Protein 8V4B (pdb70)

Structure (mmCIF, N/CA/C/O backbone):
data_8V4B
#
_entry.id   8V4B
#
loop_
_entity.id
_entity.type
_entity.pdbx_description
1 polymer 'Ramoplanin A2 synthetic analogue'
2 non-polymer 'HEXANOIC ACID'
#
loop_
_atom_site.group_PDB
_atom_site.id
_atom_site.type_symbol
_atom_site.label_atom_id
_atom_site.label_alt_id
_atom_site.label_comp_id
_atom_site.label_asym_id
_atom_site.label_entity_id
_atom_site.label_seq_id
_atom_site.pdbx_PDB_ins_code
_atom_site.Cartn_x
_atom_site.Cartn_y
_atom_site.Cartn_z
_atom_site.occupancy
_atom_site.B_iso_or_equiv
_atom_site.auth_seq_id
_atom_site.auth_comp_id
_atom_site.auth_asym_id
_atom_site.auth_atom_id
_atom_site.pdbx_PDB_model_num
ATOM 1 N N . ASN A 1 1 ? 0.351 -1.420 -2.155 1.00 74.41 2 ASN A N 1
ATOM 2 C CA . ASN A 1 1 ? -0.537 -1.943 -3.188 1.00 3.03 2 ASN A CA 1
ATOM 3 C C . ASN A 1 1 ? -1.940 -1.362 -3.044 1.00 32.42 2 ASN A C 1
ATOM 4 O O . ASN A 1 1 ? -2.804 -1.951 -2.394 1.00 13.12 2 ASN A O 1
ATOM 112 N N . THR A 1 8 ? -10.742 7.864 -8.341 1.00 31.00 9 THR A N 1
ATOM 113 C CA . THR A 1 8 ? -10.134 8.870 -9.203 1.00 34.12 9 THR A CA 1
ATOM 114 C C . THR A 1 8 ? -8.850 8.348 -9.836 1.00 5.03 9 THR A C 1
ATOM 115 O O . THR A 1 8 ? -8.519 8.695 -10.970 1.00 4.35 9 THR A O 1
ATOM 126 N N . PHE A 1 9 ? -8.129 7.511 -9.096 1.00 43.54 10 PHE A N 1
ATOM 127 C CA . PHE A 1 9 ? -6.879 6.941 -9.586 1.00 1.53 10 PHE A CA 1
ATOM 128 C C . PHE A 1 9 ? -7.131 6.017 -10.774 1.00 2.54 10 PHE A C 1
ATOM 129 O O . PHE A 1 9 ? -6.331 5.955 -11.708 1.00 62.14 10 PHE A O 1
ATOM 213 N N . GLY A 1 14 ? -3.248 -2.175 -8.079 1.00 1.53 15 GLY A N 1
ATOM 214 C CA . GLY A 1 14 ? -1.879 -1.923 -8.490 1.00 72.23 15 GLY A CA 1
ATOM 215 C C . GLY A 1 14 ? -1.096 -1.142 -7.454 1.00 30.54 15 GLY A C 1
ATOM 216 O O . GLY A 1 14 ? -1.678 -0.489 -6.587 1.00 14.10 15 GLY A O 1
ATOM 220 N N . LEU A 1 15 ? 0.228 -1.211 -7.540 1.00 12.42 16 LEU A N 1
ATOM 221 C CA . LEU A 1 15 ? 1.093 -0.506 -6.600 1.00 41.44 16 LEU A CA 1
ATOM 222 C C . LEU A 1 15 ? 1.188 0.975 -6.954 1.00 1.24 16 LEU A C 1
ATOM 223 O O . LEU A 1 15 ? 0.846 1.382 -8.064 1.00 24.23 16 LEU A O 1
ATOM 284 N N . ASN A 1 1 ? 0.425 -1.854 -2.425 1.00 71.04 2 ASN A N 2
ATOM 285 C CA . ASN A 1 1 ? -0.486 -2.336 -3.458 1.00 23.15 2 ASN A CA 2
ATOM 286 C C . ASN A 1 1 ? -1.872 -1.722 -3.290 1.00 12.22 2 ASN A C 2
ATOM 287 O O . ASN A 1 1 ? -2.785 -2.356 -2.760 1.00 62.03 2 ASN A O 2
ATOM 395 N N . THR A 1 8 ? -10.410 7.959 -8.046 1.00 62.10 9 THR A N 2
ATOM 396 C CA . THR A 1 8 ? -9.786 8.967 -8.894 1.00 74.33 9 THR A CA 2
ATOM 397 C C . THR A 1 8 ? -8.532 8.420 -9.566 1.00 3.41 9 THR A C 2
ATOM 398 O O . THR A 1 8 ? -8.195 8.809 -10.684 1.00 44.34 9 THR A O 2
ATOM 409 N N . PHE A 1 9 ? -7.844 7.516 -8.877 1.00 65.01 10 PHE A N 2
ATOM 410 C CA . PHE A 1 9 ? -6.625 6.916 -9.407 1.00 61.15 10 PHE A CA 2
ATOM 411 C C . PHE A 1 9 ? -6.934 6.031 -10.612 1.00 1.14 10 PHE A C 2
ATOM 412 O O . PHE A 1 9 ? -6.157 5.966 -11.566 1.00 15.11 10 PHE A O 2
ATOM 496 N N . GLY A 1 14 ? -3.288 -2.295 -8.210 1.00 74.25 15 GLY A N 2
ATOM 497 C CA . GLY A 1 14 ? -1.922 -2.070 -8.644 1.00 22.42 15 GLY A CA 2
ATOM 498 C C . GLY A 1 14 ? -1.101 -1.324 -7.611 1.00 13.03 15 GLY A C 2
ATOM 499 O O . GLY A 1 14 ? -1.652 -0.656 -6.734 1.00 23.41 15 GLY A O 2
ATOM 503 N N . LEU A 1 15 ? 0.218 -1.437 -7.711 1.00 64.24 16 LEU A N 2
ATOM 504 C CA . LEU A 1 15 ? 1.117 -0.769 -6.777 1.00 2.40 16 LEU A CA 2
ATOM 505 C C . LEU A 1 15 ? 1.232 0.718 -7.101 1.00 21.54 16 LEU A C 2
ATOM 506 O O . LEU A 1 15 ? 0.818 1.164 -8.170 1.00 70.31 16 LEU A O 2
ATOM 567 N N . ASN A 1 1 ? 0.616 -1.725 -2.515 1.00 34.41 2 ASN A N 3
ATOM 568 C CA . ASN A 1 1 ? -0.336 -2.214 -3.506 1.00 62.33 2 ASN A CA 3
ATOM 569 C C . ASN A 1 1 ? -1.716 -1.602 -3.284 1.00 65.23 2 ASN A C 3
ATOM 570 O O . ASN A 1 1 ? -2.540 -2.150 -2.552 1.00 42.21 2 ASN A O 3
ATOM 678 N N . THR A 1 8 ? -10.505 7.940 -8.031 1.00 34.42 9 THR A N 3
ATOM 679 C CA . THR A 1 8 ? -9.908 8.961 -8.882 1.00 21.31 9 THR A CA 3
ATOM 680 C C . THR A 1 8 ? -8.649 8.439 -9.565 1.00 41.41 9 THR A C 3
ATOM 681 O O . THR A 1 8 ? -8.340 8.821 -10.694 1.00 61.02 9 THR A O 3
ATOM 692 N N . PHE A 1 9 ? -7.925 7.565 -8.874 1.00 75.43 10 PHE A N 3
ATOM 693 C CA . PHE A 1 9 ? -6.699 6.991 -9.415 1.00 62.41 10 PHE A CA 3
ATOM 694 C C . PHE A 1 9 ? -6.998 6.105 -10.621 1.00 52.44 10 PHE A C 3
ATOM 695 O O . PHE A 1 9 ? -6.228 6.061 -11.581 1.00 44.14 10 PHE A O 3
ATOM 779 N N . GLY A 1 14 ? -3.261 -2.279 -8.349 1.00 40.31 15 GLY A N 3
ATOM 780 C CA . GLY A 1 14 ? -1.900 -2.043 -8.794 1.00 23.35 15 GLY A CA 3
ATOM 781 C C . GLY A 1 14 ? -1.078 -1.287 -7.769 1.00 22.14 15 GLY A C 3
ATOM 782 O O . GLY A 1 14 ? -1.627 -0.609 -6.899 1.00 41.34 15 GLY A O 3
ATOM 786 N N . LEU A 1 15 ? 0.242 -1.404 -7.868 1.00 33.10 16 LEU A N 3
ATOM 787 C CA . LEU A 1 15 ? 1.142 -0.727 -6.941 1.00 12.02 16 LEU A CA 3
ATOM 788 C C . LEU A 1 15 ? 1.238 0.761 -7.264 1.00 64.52 16 LEU A C 3
ATOM 789 O O . LEU A 1 15 ? 0.801 1.205 -8.325 1.00 71.11 16 LEU A O 3
ATOM 850 N N . ASN A 1 1 ? 0.585 -1.705 -2.246 1.00 33.50 2 ASN A N 4
ATOM 851 C CA . ASN A 1 1 ? -0.351 -2.224 -3.237 1.00 32.31 2 ASN A CA 4
ATOM 852 C C . ASN A 1 1 ? -1.733 -1.602 -3.059 1.00 3.05 2 ASN A C 4
ATOM 853 O O . ASN A 1 1 ? -2.575 -2.131 -2.334 1.00 14.25 2 ASN A O 4
ATOM 961 N N . THR A 1 8 ? -10.411 7.833 -8.198 1.00 22.12 9 THR A N 4
ATOM 962 C CA . THR A 1 8 ? -9.801 8.830 -9.068 1.00 10.30 9 THR A CA 4
ATOM 963 C C . THR A 1 8 ? -8.545 8.283 -9.737 1.00 34.33 9 THR A C 4
ATOM 964 O O . THR A 1 8 ? -8.236 8.629 -10.877 1.00 71.51 9 THR A O 4
ATOM 975 N N . PHE A 1 9 ? -7.825 7.426 -9.021 1.00 31.24 10 PHE A N 4
ATOM 976 C CA . PHE A 1 9 ? -6.602 6.830 -9.545 1.00 62.03 10 PHE A CA 4
ATOM 977 C C . PHE A 1 9 ? -6.905 5.924 -10.735 1.00 51.01 10 PHE A C 4
ATOM 978 O O . PHE A 1 9 ? -6.127 5.846 -11.687 1.00 4.33 10 PHE A O 4
ATOM 1062 N N . GLY A 1 14 ? -3.197 -2.399 -8.138 1.00 21.35 15 GLY A N 4
ATOM 1063 C CA . GLY A 1 14 ? -1.831 -2.174 -8.573 1.00 52.53 15 GLY A CA 4
ATOM 1064 C C . GLY A 1 14 ? -1.021 -1.389 -7.560 1.00 74.01 15 GLY A C 4
ATOM 1065 O O . GLY A 1 14 ? -1.579 -0.655 -6.743 1.00 21.33 15 GLY A O 4
ATOM 1069 N N . LEU A 1 15 ? 0.297 -1.544 -7.611 1.00 51.12 16 LEU A N 4
ATOM 1070 C CA . LEU A 1 15 ? 1.186 -0.845 -6.689 1.00 73.03 16 LEU A CA 4
ATOM 1071 C C . LEU A 1 15 ? 1.294 0.632 -7.052 1.00 43.53 16 LEU A C 4
ATOM 1072 O O . LEU A 1 15 ? 0.879 1.048 -8.134 1.00 3.23 16 LEU A O 4
ATOM 1133 N N . ASN A 1 1 ? 0.667 -1.676 -2.371 1.00 22.12 2 ASN A N 5
ATOM 1134 C CA . ASN A 1 1 ? -0.304 -2.166 -3.342 1.00 64.44 2 ASN A CA 5
ATOM 1135 C C . ASN A 1 1 ? -1.673 -1.537 -3.108 1.00 53.43 2 ASN A C 5
ATOM 1136 O O . ASN A 1 1 ? -2.436 -1.983 -2.251 1.00 51.42 2 ASN A O 5
ATOM 1244 N N . THR A 1 8 ? -10.493 7.873 -8.126 1.00 14.01 9 THR A N 5
ATOM 1245 C CA . THR A 1 8 ? -9.891 8.882 -8.988 1.00 14.54 9 THR A CA 5
ATOM 1246 C C . THR A 1 8 ? -8.625 8.354 -9.652 1.00 32.00 9 THR A C 5
ATOM 1247 O O . THR A 1 8 ? -8.310 8.715 -10.786 1.00 73.22 9 THR A O 5
ATOM 1258 N N . PHE A 1 9 ? -7.902 7.496 -8.939 1.00 54.42 10 PHE A N 5
ATOM 1259 C CA . PHE A 1 9 ? -6.669 6.918 -9.460 1.00 73.03 10 PHE A CA 5
ATOM 1260 C C . PHE A 1 9 ? -6.955 6.019 -10.660 1.00 3.21 10 PHE A C 5
ATOM 1261 O O . PHE A 1 9 ? -6.173 5.965 -11.611 1.00 35.21 10 PHE A O 5
ATOM 1345 N N . GLY A 1 14 ? -3.246 -2.383 -8.246 1.00 71.43 15 GLY A N 5
ATOM 1346 C CA . GLY A 1 14 ? -1.881 -2.164 -8.687 1.00 70.53 15 GLY A CA 5
ATOM 1347 C C . GLY A 1 14 ? -1.062 -1.388 -7.675 1.00 31.40 15 GLY A C 5
ATOM 1348 O O . GLY A 1 14 ? -1.614 -0.715 -6.804 1.00 11.21 15 GLY A O 5
ATOM 1352 N N . LEU A 1 15 ? 0.258 -1.483 -7.787 1.00 62.12 16 LEU A N 5
ATOM 1353 C CA . LEU A 1 15 ? 1.156 -0.785 -6.873 1.00 33.30 16 LEU A CA 5
ATOM 1354 C C . LEU A 1 15 ? 1.246 0.696 -7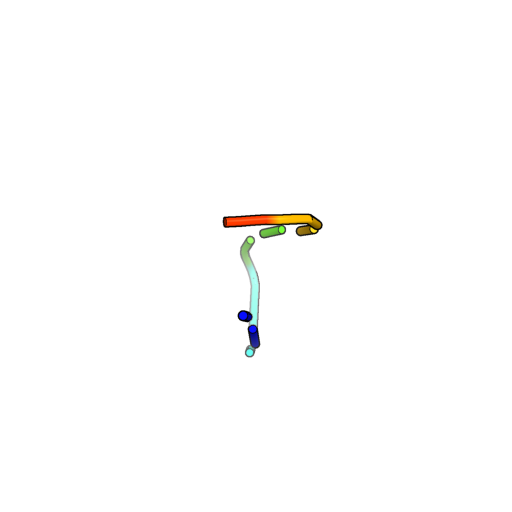.224 1.00 1.43 16 LEU A C 5
ATOM 1355 O O . LEU A 1 15 ? 0.818 1.117 -8.298 1.00 14.43 16 LEU A O 5
ATOM 1416 N N . ASN A 1 1 ? 0.671 -1.652 -2.470 1.00 50.04 2 ASN A N 6
ATOM 1417 C CA . ASN A 1 1 ? -0.296 -2.156 -3.439 1.00 21.21 2 ASN A CA 6
ATOM 1418 C C . ASN A 1 1 ? -1.671 -1.536 -3.209 1.00 4.34 2 ASN A C 6
ATOM 1419 O O . ASN A 1 1 ? -2.475 -2.051 -2.432 1.00 60.34 2 ASN A O 6
ATOM 1527 N N . THR A 1 8 ? -10.535 7.902 -8.034 1.00 21.00 9 THR A N 6
ATOM 1528 C CA . THR A 1 8 ? -9.952 8.917 -8.902 1.00 1.21 9 THR A CA 6
ATOM 1529 C C . THR A 1 8 ? -8.699 8.394 -9.595 1.00 2.41 9 THR A C 6
ATOM 1530 O O . THR A 1 8 ? -8.407 8.763 -10.733 1.00 4.44 9 THR A O 6
ATOM 1541 N N . PHE A 1 9 ? -7.961 7.533 -8.902 1.00 73.35 10 PHE A N 6
ATOM 1542 C CA . PHE A 1 9 ? -6.738 6.959 -9.452 1.00 34.11 10 PHE A CA 6
ATOM 1543 C C . PHE A 1 9 ? -7.047 6.064 -10.649 1.00 13.14 10 PHE A C 6
ATOM 1544 O O . PHE A 1 9 ? -6.295 6.027 -11.623 1.00 45.31 10 PHE A O 6
ATOM 1628 N N . GLY A 1 14 ? -3.279 -2.367 -8.234 1.00 63.15 15 GLY A N 6
ATOM 1629 C CA . GLY A 1 14 ? -1.915 -2.161 -8.687 1.00 75.44 15 GLY A CA 6
ATOM 1630 C C . GLY A 1 14 ? -1.089 -1.366 -7.696 1.00 61.33 15 GLY A C 6
ATOM 1631 O O . GLY A 1 14 ? -1.634 -0.679 -6.832 1.00 34.13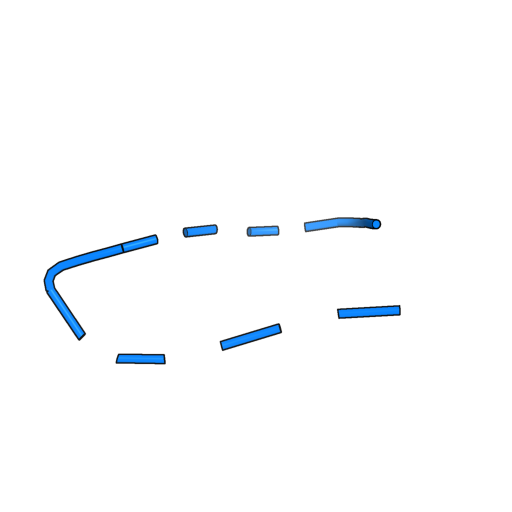 15 GLY A O 6
ATOM 1635 N N . LEU A 1 15 ? 0.230 -1.460 -7.819 1.00 44.24 16 LEU A N 6
ATOM 1636 C CA . LEU A 1 15 ? 1.135 -0.744 -6.926 1.00 32.42 16 LEU A CA 6
ATOM 1637 C C . LEU A 1 15 ? 1.213 0.733 -7.299 1.00 25.52 16 LEU A C 6
ATOM 1638 O O . LEU A 1 15 ? 0.741 1.141 -8.359 1.00 51.10 16 LEU A O 6
ATOM 1699 N N . ASN A 1 1 ? 0.397 -1.940 -2.350 1.00 0.14 2 ASN A N 7
ATOM 1700 C CA . ASN A 1 1 ? -0.470 -2.395 -3.431 1.00 24.24 2 ASN A CA 7
ATOM 1701 C C . ASN A 1 1 ? -1.863 -1.787 -3.304 1.00 0.12 2 ASN A C 7
ATOM 1702 O O . ASN A 1 1 ? -2.800 -2.442 -2.848 1.00 21.43 2 ASN A O 7
ATOM 1810 N N . THR A 1 8 ? -10.453 7.871 -8.007 1.00 72.33 9 THR A N 7
ATOM 1811 C CA . THR A 1 8 ? -9.832 8.894 -8.839 1.00 74.55 9 THR A CA 7
ATOM 1812 C C . THR A 1 8 ? -8.582 8.358 -9.528 1.00 1.24 9 THR A C 7
ATOM 1813 O O . THR A 1 8 ? -8.268 8.743 -10.654 1.00 52.12 9 THR A O 7
ATOM 1824 N N . PHE A 1 9 ? -7.871 7.468 -8.844 1.00 30.14 10 PHE A N 7
ATOM 1825 C CA . PHE A 1 9 ? -6.654 6.879 -9.390 1.00 4.55 10 PHE A CA 7
ATOM 1826 C C . PHE A 1 9 ? -6.967 6.007 -10.601 1.00 73.41 10 PHE A C 7
ATOM 1827 O O . PHE A 1 9 ? -6.194 5.950 -11.558 1.00 62.42 10 PHE A O 7
ATOM 1911 N N . GLY A 1 14 ? -3.165 -2.287 -8.269 1.00 71.01 15 GLY A N 7
ATOM 1912 C CA . GLY A 1 14 ? -1.799 -2.051 -8.700 1.00 34.13 15 GLY A CA 7
ATOM 1913 C C . GLY A 1 14 ? -0.975 -1.337 -7.647 1.00 23.51 15 GLY A C 7
ATOM 1914 O O . GLY A 1 14 ? -1.518 -0.636 -6.792 1.00 63.40 15 GLY A O 7
ATOM 1918 N N . LEU A 1 15 ? 0.340 -1.516 -7.706 1.00 62.44 16 LEU A N 7
ATOM 1919 C CA . LEU A 1 15 ? 1.242 -0.885 -6.749 1.00 63.23 16 LEU A CA 7
ATOM 1920 C C . LEU A 1 15 ? 1.434 0.593 -7.074 1.00 73.34 16 LEU A C 7
ATOM 1921 O O . LEU A 1 15 ? 1.173 1.031 -8.195 1.00 24.25 16 LEU A O 7
ATOM 1982 N N . ASN A 1 1 ? 0.600 -1.798 -2.420 1.00 34.11 2 ASN A N 8
ATOM 1983 C CA . ASN A 1 1 ? -0.325 -2.306 -3.428 1.00 3.45 2 ASN A CA 8
ATOM 1984 C C . ASN A 1 1 ? -1.712 -1.697 -3.249 1.00 12.13 2 ASN A C 8
ATOM 1985 O O . ASN A 1 1 ? -2.581 -2.283 -2.603 1.00 11.22 2 ASN A O 8
ATOM 2093 N N . THR A 1 8 ? -10.465 7.832 -8.051 1.00 74.52 9 THR A N 8
ATOM 2094 C CA . THR A 1 8 ? -9.856 8.847 -8.901 1.00 22.51 9 THR A CA 8
ATOM 2095 C C . THR A 1 8 ? -8.614 8.305 -9.600 1.00 72.01 9 THR A C 8
ATOM 2096 O O . THR A 1 8 ? -8.315 8.679 -10.734 1.00 51.32 9 THR A O 8
ATOM 2107 N N . PHE A 1 9 ? -7.894 7.421 -8.917 1.00 13.20 10 PHE A N 8
ATOM 2108 C C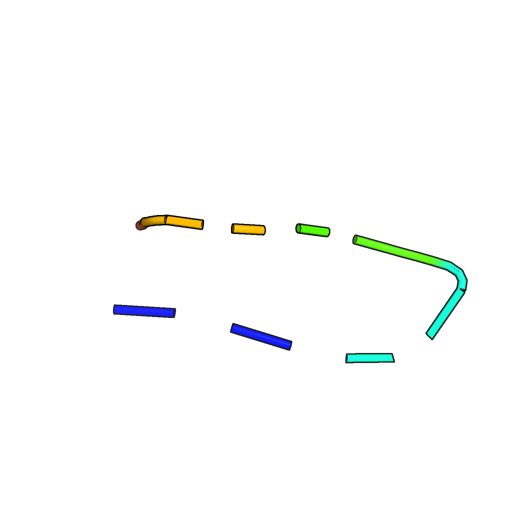A . PHE A 1 9 ? -6.684 6.828 -9.473 1.00 62.20 10 PHE A CA 8
ATOM 2109 C C . PHE A 1 9 ? -7.014 5.937 -10.667 1.00 42.34 10 PHE A C 8
ATOM 2110 O O . PHE A 1 9 ? -6.254 5.868 -11.635 1.00 33.02 10 PHE A O 8
ATOM 2194 N N . GLY A 1 14 ? -3.177 -2.350 -8.306 1.00 1.25 15 GLY A N 8
ATOM 2195 C CA . GLY A 1 14 ? -1.818 -2.115 -8.758 1.00 31.32 15 GLY A CA 8
ATOM 2196 C C . GLY A 1 14 ? -0.987 -1.367 -7.734 1.00 73.12 15 GLY A C 8
ATOM 2197 O O . GLY A 1 14 ? -1.526 -0.641 -6.897 1.00 63.41 15 GLY A O 8
ATOM 2201 N N . LEU A 1 15 ? 0.328 -1.544 -7.798 1.00 73.25 16 LEU A N 8
ATOM 2202 C CA . LEU A 1 15 ? 1.235 -0.881 -6.869 1.00 23.25 16 LEU A CA 8
ATOM 2203 C C . LEU A 1 15 ? 1.388 0.596 -7.216 1.00 51.15 16 LEU A C 8
ATOM 2204 O O . LEU A 1 15 ? 1.059 1.020 -8.324 1.00 14.43 16 LEU A O 8
ATOM 2265 N N . ASN A 1 1 ? 0.502 -1.894 -2.350 1.00 14.00 2 ASN A N 9
ATOM 2266 C CA . ASN A 1 1 ? -0.415 -2.326 -3.399 1.00 34.15 2 ASN A CA 9
ATOM 2267 C C . ASN A 1 1 ? -1.799 -1.715 -3.197 1.00 43.02 2 ASN A C 9
ATOM 2268 O O . ASN A 1 1 ? -2.636 -2.267 -2.483 1.00 41.00 2 ASN A O 9
ATOM 2376 N N . THR A 1 8 ? -10.517 7.935 -7.972 1.00 41.04 9 THR A N 9
ATOM 2377 C CA . THR A 1 8 ? -9.897 8.971 -8.789 1.00 24.22 9 THR A CA 9
ATOM 2378 C C . THR A 1 8 ? -8.636 8.452 -9.471 1.00 1.13 9 THR A C 9
ATOM 2379 O O . THR A 1 8 ? -8.310 8.857 -10.587 1.00 11.22 9 THR A O 9
ATOM 2390 N N . PHE A 1 9 ? -7.930 7.553 -8.793 1.00 64.13 10 PHE A N 9
ATOM 2391 C CA . PHE A 1 9 ? -6.703 6.979 -9.334 1.00 74.55 10 PHE A CA 9
ATOM 2392 C C . PHE A 1 9 ? -7.000 6.120 -10.560 1.00 62.15 10 PHE A C 9
ATOM 2393 O O . PHE A 1 9 ? -6.218 6.083 -11.512 1.00 32.20 10 PHE A O 9
ATOM 2477 N N . GLY A 1 14 ? -3.207 -2.294 -8.329 1.00 54.34 15 GLY A N 9
ATOM 2478 C CA . GLY A 1 14 ? -1.837 -2.065 -8.748 1.00 1.42 15 GLY A CA 9
ATOM 2479 C C . GLY A 1 14 ? -1.024 -1.334 -7.697 1.00 73.30 15 GLY A C 9
ATOM 2480 O O . GLY A 1 14 ? -1.580 -0.652 -6.835 1.00 41.22 15 GLY A O 9
ATOM 2484 N N . LEU A 1 15 ? 0.295 -1.478 -7.766 1.00 75.00 16 LEU A N 9
ATOM 2485 C CA . LEU A 1 15 ? 1.186 -0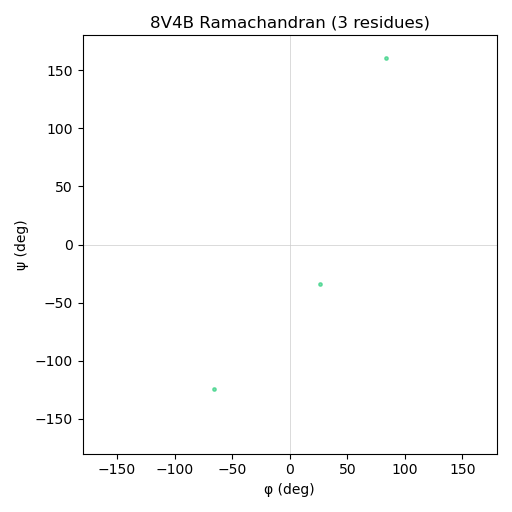.828 -6.812 1.00 10.42 16 LEU A CA 9
ATOM 2486 C C . LEU A 1 15 ? 1.342 0.655 -7.135 1.00 73.23 16 LEU A C 9
ATOM 2487 O O . LEU A 1 15 ? 1.039 1.093 -8.245 1.00 2.34 16 LEU A O 9
ATOM 2548 N N . ASN A 1 1 ? 0.672 -1.731 -2.318 1.00 33.14 2 ASN A N 10
ATOM 2549 C CA . ASN A 1 1 ? -0.250 -2.220 -3.337 1.00 11.34 2 ASN A CA 10
ATOM 2550 C C . ASN A 1 1 ? -1.639 -1.619 -3.147 1.00 14.35 2 ASN A C 10
ATOM 2551 O O . ASN A 1 1 ? -2.477 -2.175 -2.437 1.00 32.14 2 ASN A O 10
ATOM 2659 N N . THR A 1 8 ? -10.420 7.841 -8.079 1.00 40.12 9 THR A N 10
ATOM 2660 C CA . THR A 1 8 ? -9.804 8.856 -8.925 1.00 13.03 9 THR A CA 10
ATOM 2661 C C . THR A 1 8 ? -8.556 8.315 -9.612 1.00 43.42 9 THR A C 10
ATOM 2662 O O . THR A 1 8 ? -8.233 8.709 -10.733 1.00 63.43 9 THR A O 10
ATOM 2673 N N . PHE A 1 9 ? -7.857 7.411 -8.934 1.00 10.21 10 PHE A N 10
ATOM 2674 C CA . PHE A 1 9 ? -6.643 6.816 -9.480 1.00 3.41 10 PHE A CA 10
ATOM 2675 C C . PHE A 1 9 ? -6.962 5.936 -10.685 1.00 14.15 10 PHE A C 10
ATOM 2676 O O . PHE A 1 9 ? -6.201 5.885 -11.652 1.00 11.03 10 PHE A O 10
ATOM 2760 N N . GLY A 1 14 ? -3.105 -2.356 -8.234 1.00 1.23 15 GLY A N 10
AT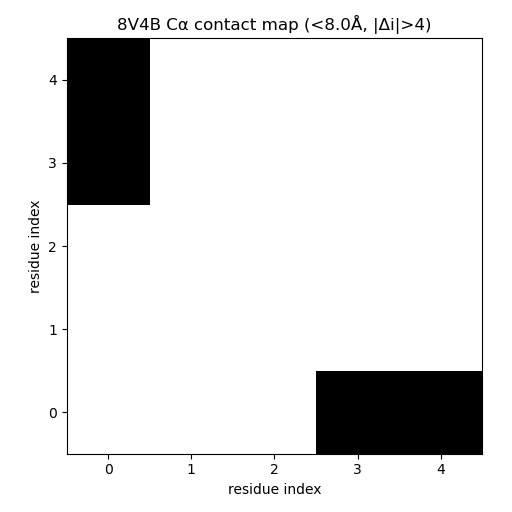OM 2761 C CA . GLY A 1 14 ? -1.740 -2.136 -8.674 1.00 3.41 15 GLY A CA 10
ATOM 2762 C C . GLY A 1 14 ? -0.917 -1.376 -7.653 1.00 3.42 15 GLY A C 10
ATOM 2763 O O . GLY A 1 14 ? -1.464 -0.681 -6.795 1.00 74.33 15 GLY A O 10
ATOM 2767 N N . LEU A 1 15 ? 0.402 -1.507 -7.742 1.00 61.21 16 LEU A N 10
ATOM 2768 C CA . LEU A 1 15 ? 1.303 -0.828 -6.817 1.00 62.23 16 LEU A CA 10
ATOM 2769 C C . LEU A 1 15 ? 1.475 0.638 -7.202 1.00 32.22 16 LEU A C 10
ATOM 2770 O O . LEU A 1 15 ? 1.204 1.028 -8.337 1.00 63.43 16 LEU A O 10
ATOM 2831 N N . ASN A 1 1 ? 0.661 -1.707 -2.499 1.00 34.33 2 ASN A N 11
ATOM 2832 C CA . ASN A 1 1 ? -0.270 -2.219 -3.499 1.00 25.13 2 ASN A CA 11
ATOM 2833 C C . ASN A 1 1 ? -1.657 -1.612 -3.312 1.00 61.33 2 ASN A C 11
ATOM 2834 O O . ASN A 1 1 ? -2.515 -2.190 -2.646 1.00 33.34 2 ASN A O 11
ATOM 2942 N N . THR A 1 8 ? -10.455 7.869 -8.090 1.00 22.22 9 THR A N 11
ATOM 2943 C CA . THR A 1 8 ? -9.851 8.883 -8.944 1.00 50.15 9 THR A CA 11
ATOM 2944 C C . THR A 1 8 ? -8.612 8.342 -9.649 1.00 74.03 9 THR A C 11
ATOM 2945 O O . THR A 1 8 ? -8.319 8.716 -10.785 1.00 3.22 9 THR A O 11
ATOM 2956 N N . PHE A 1 9 ? -7.889 7.459 -8.969 1.00 60.44 10 PHE A N 11
ATOM 2957 C CA . PHE A 1 9 ? -6.681 6.866 -9.531 1.00 22.41 10 PHE A CA 11
ATOM 2958 C C . PHE A 1 9 ? -7.016 5.973 -10.722 1.00 33.52 10 PHE A C 11
ATOM 2959 O O . PHE A 1 9 ? -6.261 5.900 -11.692 1.00 44.21 10 PHE A O 11
ATOM 3043 N N . GLY A 1 14 ? -3.156 -2.302 -8.373 1.00 3.45 15 GLY A N 11
ATOM 3044 C CA . GLY A 1 14 ? -1.800 -2.065 -8.835 1.00 34.44 15 GLY A CA 11
ATOM 3045 C C . GLY A 1 14 ? -0.966 -1.309 -7.820 1.00 43.24 15 GLY A C 11
ATOM 3046 O O . GLY A 1 14 ? -1.501 -0.575 -6.988 1.00 42.13 15 GLY A O 11
ATOM 3050 N N . LEU A 1 15 ? 0.349 -1.488 -7.887 1.00 51.32 16 LEU A N 11
ATOM 3051 C CA . LEU A 1 15 ? 1.260 -0.817 -6.966 1.00 61.12 16 LEU A CA 11
ATOM 3052 C C . LEU A 1 15 ? 1.407 0.659 -7.323 1.00 71.53 16 LEU A C 11
ATOM 3053 O O . LEU A 1 15 ? 1.071 1.076 -8.431 1.00 61.53 16 LEU A O 11
ATOM 3114 N N . ASN A 1 1 ? 0.607 -1.153 -2.498 1.00 10.33 2 ASN A N 12
ATOM 3115 C CA . ASN A 1 1 ? -0.304 -1.771 -3.454 1.00 52.31 2 ASN A CA 12
ATOM 3116 C C . ASN A 1 1 ? -1.718 -1.221 -3.292 1.00 11.11 2 ASN A C 12
ATOM 3117 O O . ASN A 1 1 ? -2.601 -1.894 -2.759 1.00 42.41 2 ASN A O 12
ATOM 3225 N N . THR A 1 8 ? -10.816 7.862 -8.340 1.00 34.23 9 THR A N 12
ATOM 3226 C CA . THR A 1 8 ? -10.267 8.867 -9.241 1.00 15.34 9 THR A CA 12
ATOM 3227 C C . THR A 1 8 ? -8.972 8.383 -9.881 1.00 60.14 9 THR A C 12
ATOM 3228 O O . THR A 1 8 ? -8.668 8.723 -11.025 1.00 73.11 9 THR A O 12
ATOM 3239 N N . PHE A 1 9 ? -8.211 7.586 -9.138 1.00 13.31 10 PHE A N 12
ATOM 3240 C CA . PHE A 1 9 ? -6.947 7.055 -9.634 1.00 72.11 10 PHE A CA 12
ATOM 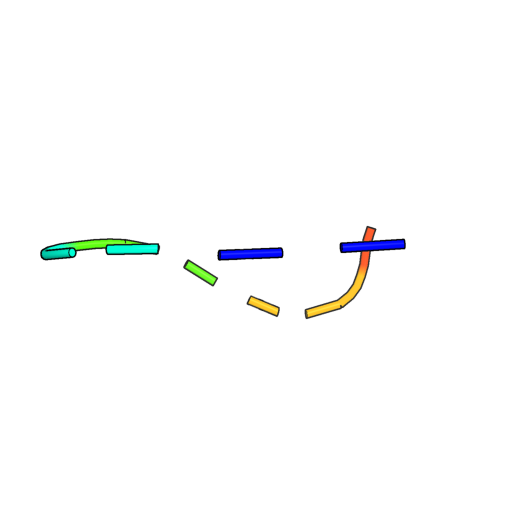3241 C C . PHE A 1 9 ? -7.180 6.098 -10.800 1.00 23.35 10 PHE A C 12
ATOM 3242 O O . PHE A 1 9 ? -6.399 6.057 -11.751 1.00 65.22 10 PHE A O 12
ATOM 3326 N N . GLY A 1 14 ? -3.103 -2.101 -8.059 1.00 22.41 15 GLY A N 12
ATOM 3327 C CA . GLY A 1 14 ? -1.746 -1.846 -8.505 1.00 3.42 15 GLY A CA 12
ATOM 3328 C C . GLY A 1 14 ? -0.962 -1.001 -7.520 1.00 44.34 15 GLY A C 12
ATOM 3329 O O . GLY A 1 14 ? -1.538 -0.377 -6.628 1.00 75.42 15 GLY A O 12
ATOM 3333 N N . LEU A 1 15 ? 0.357 -0.980 -7.680 1.00 50.02 16 LEU A N 12
ATOM 3334 C CA . LEU A 1 15 ? 1.223 -0.206 -6.797 1.00 34.21 16 LEU A CA 12
ATOM 3335 C C . LEU A 1 15 ? 1.259 1.260 -7.217 1.00 60.42 16 LEU A C 12
ATOM 3336 O O . LEU A 1 15 ? 0.886 1.603 -8.338 1.00 51.53 16 LEU A O 12
ATOM 3397 N N . ASN A 1 1 ? 0.544 -1.792 -2.300 1.00 0.55 2 ASN A N 13
ATOM 3398 C CA . ASN A 1 1 ? -0.355 -2.285 -3.337 1.00 2.42 2 ASN A CA 13
ATOM 3399 C C . ASN A 1 1 ? -1.750 -1.688 -3.177 1.00 3.43 2 ASN A C 13
ATOM 3400 O O . ASN A 1 1 ? -2.634 -2.298 -2.576 1.00 24.23 2 ASN A O 13
ATOM 3508 N N . THR A 1 8 ? -10.475 7.861 -8.016 1.00 31.21 9 THR A N 13
ATOM 3509 C CA . THR A 1 8 ? -9.869 8.891 -8.850 1.00 74.22 9 THR A CA 13
ATOM 3510 C C . THR A 1 8 ? -8.609 8.374 -9.534 1.00 20.40 9 THR A C 13
ATOM 3511 O O . THR A 1 8 ? -8.294 8.767 -10.658 1.00 33.35 9 THR A O 13
ATOM 3522 N N . PHE A 1 9 ? -7.891 7.489 -8.850 1.00 4.42 10 PHE A N 13
ATOM 3523 C CA . PHE A 1 9 ? -6.663 6.918 -9.392 1.00 13.12 10 PHE A CA 13
ATOM 3524 C C . PHE A 1 9 ? -6.961 6.039 -10.603 1.00 51.21 10 PHE A C 13
ATOM 3525 O O . PHE A 1 9 ? -6.186 5.995 -11.559 1.00 63.43 10 PHE A O 13
ATOM 3609 N N . GLY A 1 14 ? -3.116 -2.301 -8.220 1.00 73.32 15 GLY A N 13
ATOM 3610 C CA . GLY A 1 14 ? -1.749 -2.063 -8.643 1.00 63.35 15 GLY A CA 13
ATOM 3611 C C . GLY A 1 14 ? -0.943 -1.311 -7.604 1.00 4.54 15 GLY A C 13
ATOM 3612 O O . GLY A 1 14 ? -1.504 -0.610 -6.760 1.00 4.01 15 GLY A O 13
ATOM 3616 N N . LEU A 1 15 ? 0.377 -1.455 -7.661 1.00 74.44 16 LEU A N 13
ATOM 3617 C CA . LEU A 1 15 ? 1.262 -0.785 -6.716 1.00 1.41 16 LEU A CA 13
ATOM 3618 C C . LEU A 1 15 ? 1.408 0.694 -7.061 1.00 60.14 16 LEU A C 13
ATOM 3619 O O . LEU A 1 15 ? 1.104 1.114 -8.177 1.00 72.44 16 LEU A O 13
ATOM 3680 N N . ASN A 1 1 ? 0.304 -1.448 -2.238 1.00 3.41 2 ASN A N 14
ATOM 3681 C CA . ASN A 1 1 ? -0.544 -1.966 -3.305 1.00 65.22 2 ASN A CA 14
ATOM 3682 C C . ASN A 1 1 ? -1.955 -1.396 -3.205 1.00 1.54 2 ASN A C 14
ATOM 3683 O O . ASN A 1 1 ? -2.882 -2.075 -2.764 1.00 62.41 2 ASN A O 14
ATOM 3791 N N . THR A 1 8 ? -10.761 7.924 -8.345 1.00 63.44 9 THR A N 14
ATOM 3792 C CA . THR A 1 8 ? -10.174 8.928 -9.224 1.00 31.41 9 THR A CA 14
ATOM 3793 C C . THR A 1 8 ? -8.889 8.415 -9.864 1.00 1.04 9 THR A C 14
ATOM 3794 O O . THR A 1 8 ? -8.556 8.781 -10.991 1.00 3.21 9 THR A O 14
ATOM 3805 N N . PHE A 1 9 ? -8.170 7.565 -9.138 1.00 12.14 10 PHE A N 14
ATOM 3806 C CA . PHE A 1 9 ? -6.920 7.002 -9.635 1.00 33.12 10 PHE A CA 14
ATOM 3807 C C . PHE A 1 9 ? -7.175 6.076 -10.821 1.00 4.13 10 PHE A C 14
ATOM 3808 O O . PHE A 1 9 ? -6.399 6.044 -11.777 1.00 51.44 10 PHE A O 14
ATOM 3892 N N . GLY A 1 14 ? -3.288 -2.152 -8.084 1.00 22.14 15 GLY A N 14
ATOM 3893 C CA . GLY A 1 14 ? -1.925 -1.906 -8.516 1.00 65.10 15 GLY A CA 14
ATOM 3894 C C . GLY A 1 14 ? -1.136 -1.090 -7.511 1.00 40.33 15 GLY A C 14
ATOM 3895 O O . GLY A 1 14 ? -1.714 -0.381 -6.686 1.00 25.23 15 GLY A O 14
ATOM 3899 N N . LEU A 1 15 ? 0.187 -1.189 -7.579 1.00 30.10 16 LEU A N 14
ATOM 3900 C CA . LEU A 1 15 ? 1.057 -0.455 -6.667 1.00 10.23 16 LEU A CA 14
ATOM 3901 C C . LEU A 1 15 ? 1.187 1.004 -7.094 1.00 64.41 16 LEU A C 14
ATOM 3902 O O . LEU A 1 15 ? 0.935 1.347 -8.249 1.00 4.24 16 LEU A O 14
ATOM 3963 N N . ASN A 1 1 ? 0.551 -1.760 -2.398 1.00 11.35 2 ASN A N 15
ATOM 3964 C CA . ASN A 1 1 ? -0.365 -2.278 -3.407 1.00 32.21 2 ASN A CA 15
ATOM 3965 C C . ASN A 1 1 ? -1.757 -1.675 -3.240 1.00 24.00 2 ASN A C 15
ATOM 3966 O O . ASN A 1 1 ? -2.625 -2.259 -2.592 1.00 74.34 2 ASN A O 15
ATOM 4074 N N . THR A 1 8 ? -10.520 7.773 -8.170 1.00 4.54 9 THR A N 15
ATOM 4075 C CA . THR A 1 8 ? -9.912 8.785 -9.026 1.00 34.52 9 THR A CA 15
ATOM 4076 C C . THR A 1 8 ? -8.663 8.245 -9.713 1.00 73.10 9 THR A C 15
ATOM 4077 O O . THR A 1 8 ? -8.359 8.613 -10.848 1.00 21.21 9 THR A O 15
ATOM 4088 N N . PHE A 1 9 ? -7.943 7.370 -9.019 1.00 70.11 10 PHE A N 15
ATOM 4089 C CA . PHE A 1 9 ? -6.726 6.779 -9.563 1.00 43.31 10 PHE A CA 15
ATOM 4090 C C . PHE A 1 9 ? -7.043 5.876 -10.751 1.00 55.02 10 PHE A C 15
ATOM 4091 O O . PHE A 1 9 ? -6.279 5.804 -11.714 1.00 60.05 10 PHE A O 15
ATOM 4175 N N . GLY A 1 14 ? -3.200 -2.384 -8.300 1.00 4.42 15 GLY A N 15
ATOM 4176 C CA . GLY A 1 14 ? -1.839 -2.149 -8.747 1.00 71.11 15 GLY A CA 15
AT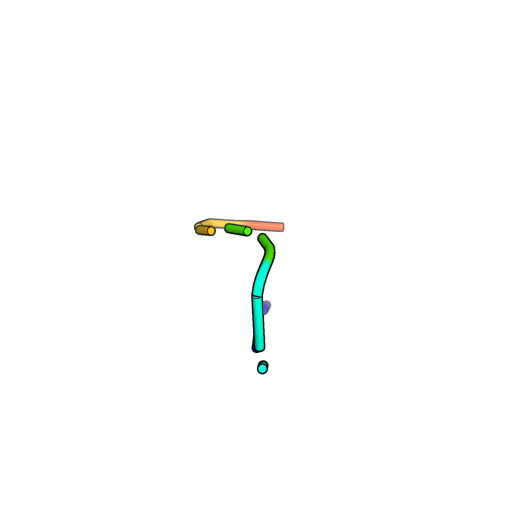OM 4177 C C . GLY A 1 14 ? -1.014 -1.396 -7.723 1.00 1.51 15 GLY A C 15
ATOM 4178 O O . GLY A 1 14 ? -1.558 -0.675 -6.885 1.00 23.13 15 GLY A O 15
ATOM 4182 N N . LEU A 1 15 ? 0.302 -1.562 -7.788 1.00 24.01 16 LEU A N 15
ATOM 4183 C CA . LEU A 1 15 ? 1.205 -0.893 -6.858 1.00 2.15 16 LEU A CA 15
ATOM 4184 C C . LEU A 1 15 ? 1.372 0.578 -7.224 1.00 1.42 16 LEU A C 15
ATOM 4185 O O . LEU A 1 15 ? 1.078 0.986 -8.347 1.00 61.32 16 LEU A O 15
ATOM 4246 N N . ASN A 1 1 ? 0.511 -1.793 -2.247 1.00 13.32 2 ASN A N 16
ATOM 4247 C CA . ASN A 1 1 ? -0.387 -2.273 -3.291 1.00 41.53 2 ASN A CA 16
ATOM 4248 C C . ASN A 1 1 ? -1.779 -1.668 -3.133 1.00 4.33 2 ASN A C 16
ATOM 4249 O O . ASN A 1 1 ? -2.650 -2.248 -2.485 1.00 72.05 2 ASN A O 16
ATOM 4357 N N . THR A 1 8 ? -10.468 7.830 -8.141 1.00 44.23 9 THR A N 16
ATOM 4358 C CA . THR A 1 8 ? -9.841 8.845 -8.979 1.00 62.53 9 THR A CA 16
ATOM 4359 C C . THR A 1 8 ? -8.577 8.307 -9.642 1.00 35.35 9 THR A C 16
ATOM 4360 O O . THR A 1 8 ? -8.254 8.670 -10.772 1.00 53.45 9 THR A O 16
ATOM 4371 N N . PHE A 1 9 ? -7.866 7.438 -8.931 1.00 32.05 10 PHE A N 16
ATOM 4372 C CA . PHE A 1 9 ? -6.637 6.850 -9.450 1.00 31.21 10 PHE A CA 16
ATOM 4373 C C . PHE A 1 9 ? -6.928 5.955 -10.651 1.00 63.31 10 PHE A C 16
ATOM 4374 O O . PHE A 1 9 ? -6.143 5.892 -11.599 1.00 32.22 10 PHE A O 16
ATOM 4458 N N . GLY A 1 14 ? -3.128 -2.349 -8.214 1.00 41.13 15 GLY A N 16
ATOM 4459 C CA . GLY A 1 14 ? -1.759 -2.121 -8.638 1.00 61.25 15 GLY A CA 16
ATOM 4460 C C . GLY A 1 14 ? -0.948 -1.370 -7.601 1.00 41.04 15 GLY A C 16
ATOM 4461 O O . GLY A 1 14 ? -1.504 -0.662 -6.761 1.00 12.11 15 GLY A O 16
ATOM 4465 N N . LEU A 1 15 ? 0.370 -1.525 -7.658 1.00 43.50 16 LEU A N 16
ATOM 4466 C CA . LEU A 1 15 ? 1.260 -0.856 -6.715 1.00 22.11 16 LEU A CA 16
ATOM 4467 C C . LEU A 1 15 ? 1.450 0.610 -7.091 1.00 63.10 16 LEU A C 16
ATOM 4468 O O . LEU A 1 15 ? 1.217 1.003 -8.234 1.00 24.04 16 LEU A O 16
ATOM 4529 N N . ASN A 1 1 ? 0.723 -1.660 -2.344 1.00 13.20 2 ASN A N 17
ATOM 4530 C CA . ASN A 1 1 ? -0.204 -2.133 -3.366 1.00 64.12 2 ASN A CA 17
ATOM 4531 C C . ASN A 1 1 ? -1.588 -1.523 -3.170 1.00 72.11 2 ASN A C 17
ATOM 4532 O O . ASN A 1 1 ? -2.430 -2.080 -2.465 1.00 51.51 2 ASN A O 17
ATOM 4640 N N . THR A 1 8 ? -10.454 7.865 -8.078 1.00 54.00 9 THR A N 17
ATOM 4641 C CA . THR A 1 8 ? -9.872 8.880 -8.946 1.00 52.43 9 THR A CA 17
ATOM 4642 C C . THR A 1 8 ? -8.610 8.364 -9.627 1.00 72.44 9 THR A C 17
ATOM 4643 O O . THR A 1 8 ? -8.316 8.724 -10.767 1.00 62.23 9 THR A O 17
ATOM 4654 N N . PHE A 1 9 ? -7.867 7.517 -8.922 1.00 75.43 10 PHE A N 17
ATOM 4655 C CA . PHE A 1 9 ? -6.636 6.950 -9.459 1.00 62.04 10 PHE A CA 17
ATOM 4656 C C . PHE A 1 9 ? -6.928 6.048 -10.655 1.00 52.21 10 PHE A C 17
ATOM 4657 O O . PHE A 1 9 ? -6.166 6.012 -11.622 1.00 72.24 10 PHE A O 17
ATOM 4741 N N . GLY A 1 14 ? -3.079 -2.341 -8.162 1.00 52.24 15 GLY A N 17
ATOM 4742 C CA . GLY A 1 14 ? -1.717 -2.118 -8.609 1.00 65.24 15 GLY A CA 17
ATOM 4743 C C . GLY A 1 14 ? -0.910 -1.298 -7.623 1.00 4.40 15 GLY A C 17
ATOM 4744 O O . GLY A 1 14 ? -1.472 -0.581 -6.793 1.00 63.24 15 GLY A O 17
ATOM 4748 N N . LEU A 1 15 ? 0.412 -1.402 -7.711 1.00 32.14 16 LEU A N 17
ATOM 4749 C CA . LEU A 1 15 ? 1.299 -0.665 -6.817 1.00 55.52 16 LEU A CA 17
ATOM 4750 C C . LEU A 1 15 ? 1.370 0.807 -7.214 1.00 20.34 16 LEU A C 17
ATOM 4751 O O . LEU A 1 15 ? 0.935 1.189 -8.300 1.00 24.14 16 LEU A O 17
ATOM 4812 N N . ASN A 1 1 ? 0.242 -1.660 -2.418 1.00 41.24 2 ASN A N 18
ATOM 4813 C CA . ASN A 1 1 ? -0.569 -2.200 -3.503 1.00 55.22 2 ASN A CA 18
ATOM 4814 C C . ASN A 1 1 ? -1.980 -1.618 -3.469 1.00 24.30 2 ASN A C 18
ATOM 4815 O O . ASN A 1 1 ? -2.962 -2.350 -3.344 1.00 50.51 2 ASN A O 18
ATOM 4923 N N . THR A 1 8 ? -10.734 7.856 -8.126 1.00 50.43 9 THR A N 18
ATOM 4924 C CA . THR A 1 8 ? 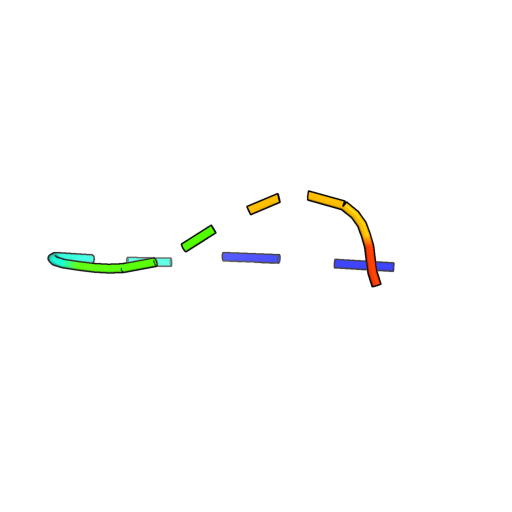-10.149 8.896 -8.964 1.00 15.11 9 THR A CA 18
ATOM 4925 C C . THR A 1 8 ? -8.856 8.417 -9.613 1.00 31.21 9 THR A C 18
ATOM 4926 O O . THR A 1 8 ? -8.541 8.791 -10.743 1.00 32.41 9 THR A O 18
ATOM 4937 N N . PHE A 1 9 ? -8.110 7.587 -8.892 1.00 21.33 10 PHE A N 18
ATOM 4938 C CA . PHE A 1 9 ? -6.849 7.056 -9.398 1.00 14.21 10 PHE A CA 18
ATOM 4939 C C . PHE A 1 9 ? -7.085 6.158 -10.609 1.00 45.42 10 PHE A C 18
ATOM 4940 O O . PHE A 1 9 ? -6.282 6.132 -11.544 1.00 11.34 10 PHE A O 18
ATOM 5024 N N . GLY A 1 14 ? -3.123 -2.165 -8.134 1.00 73.13 15 GLY A N 18
ATOM 5025 C CA . GLY A 1 14 ? -1.752 -1.907 -8.534 1.00 13.44 15 GLY A CA 18
ATOM 5026 C C . GLY A 1 14 ? -1.001 -1.068 -7.518 1.00 71.34 15 GLY A C 18
ATOM 5027 O O . GLY A 1 14 ? -1.606 -0.316 -6.754 1.00 13.32 15 GLY A O 18
ATOM 5031 N N . LEU A 1 15 ? 0.321 -1.198 -7.508 1.00 71.43 16 LEU A N 18
ATOM 5032 C CA . LEU A 1 15 ? 1.157 -0.448 -6.578 1.00 15.53 16 LEU A CA 18
ATOM 5033 C C . LEU A 1 15 ? 1.226 1.024 -6.974 1.00 21.14 16 LEU A C 18
ATOM 5034 O O . LEU A 1 15 ? 0.894 1.390 -8.101 1.00 21.14 16 LEU A O 18
ATOM 5095 N N . ASN A 1 1 ? 0.620 -1.802 -2.493 1.00 22.20 2 ASN A N 19
ATOM 5096 C CA . ASN A 1 1 ? -0.286 -2.251 -3.544 1.00 10.31 2 ASN A CA 19
ATOM 5097 C C . ASN A 1 1 ? -1.680 -1.663 -3.348 1.00 11.34 2 ASN A C 19
ATOM 5098 O O . ASN A 1 1 ? -2.565 -2.308 -2.785 1.00 41.23 2 ASN A O 19
ATOM 5206 N N . THR A 1 8 ? -10.443 7.912 -8.043 1.00 3.40 9 THR A N 19
ATOM 5207 C CA . THR A 1 8 ? -9.849 8.923 -8.909 1.00 15.41 9 THR A CA 19
ATOM 5208 C C . THR A 1 8 ? -8.583 8.401 -9.577 1.00 22.32 9 THR A C 19
ATOM 5209 O O . THR A 1 8 ? -8.275 8.759 -10.714 1.00 11.33 9 THR A O 19
ATOM 5220 N N . PHE A 1 9 ? -7.851 7.551 -8.864 1.00 33.41 10 PHE A N 19
ATOM 5221 C CA . PHE A 1 9 ? -6.617 6.978 -9.388 1.00 43.31 10 PHE A CA 19
ATOM 5222 C C . PHE A 1 9 ? -6.902 6.070 -10.581 1.00 3.22 10 PHE A C 19
ATOM 5223 O O . PHE A 1 9 ? -6.119 6.007 -11.530 1.00 55.54 10 PHE A O 19
ATOM 5307 N N . GLY A 1 14 ? -3.150 -2.305 -8.243 1.00 74.43 15 GLY A N 19
ATOM 5308 C CA . GLY A 1 14 ? -1.792 -2.075 -8.699 1.00 21.31 15 GLY A CA 19
ATOM 5309 C C . GLY A 1 14 ? -0.964 -1.305 -7.689 1.00 55.33 15 GLY A C 19
ATOM 5310 O O . GLY A 1 14 ? -1.509 -0.644 -6.804 1.00 31.24 15 GLY A O 19
ATOM 5314 N N . LEU A 1 15 ? 0.355 -1.389 -7.820 1.00 73.42 16 LEU A N 19
ATOM 5315 C CA . LEU A 1 15 ? 1.260 -0.695 -6.911 1.00 31.54 16 LEU A CA 19
ATOM 5316 C C . LEU A 1 15 ? 1.435 0.763 -7.323 1.00 73.54 16 LEU A C 19
ATOM 5317 O O . LEU A 1 15 ? 1.243 1.116 -8.486 1.00 75.13 16 LEU A O 19
ATOM 5378 N N . ASN A 1 1 ? 0.672 -1.110 -2.466 1.00 21.54 2 ASN A N 20
ATOM 5379 C CA . ASN A 1 1 ? -0.219 -1.649 -3.486 1.00 73.35 2 ASN A CA 20
ATOM 5380 C C . ASN A 1 1 ? -1.635 -1.106 -3.315 1.00 5.13 2 ASN A C 20
ATOM 5381 O O . ASN A 1 1 ? -2.500 -1.767 -2.741 1.00 11.34 2 ASN A O 20
ATOM 5489 N N . THR A 1 8 ? -10.856 7.880 -8.379 1.00 63.20 9 THR A N 20
ATOM 5490 C CA . THR A 1 8 ? -10.324 8.878 -9.298 1.00 74.04 9 THR A CA 20
ATOM 5491 C C . THR A 1 8 ? -9.040 8.389 -9.958 1.00 51.23 9 THR A C 20
ATOM 5492 O O . THR A 1 8 ? -8.747 8.737 -11.102 1.00 43.42 9 THR A O 20
ATOM 5503 N N . PHE A 1 9 ? -8.277 7.580 -9.231 1.00 34.13 10 PHE A N 20
ATOM 5504 C CA . PHE A 1 9 ? -7.023 7.043 -9.746 1.00 53.11 10 PHE A CA 20
ATOM 5505 C C . PHE A 1 9 ? -7.278 6.083 -10.905 1.00 2.33 10 PHE A C 20
ATOM 5506 O O . PHE A 1 9 ? -6.521 6.048 -11.876 1.00 50.11 10 PHE A O 20
ATOM 5590 N N . GLY A 1 14 ? -3.127 -2.100 -8.093 1.00 31.12 15 GLY A N 20
ATOM 5591 C CA . GLY A 1 14 ? -1.776 -1.860 -8.565 1.00 0.11 15 GLY A CA 20
ATOM 5592 C C . GLY A 1 14 ? -0.984 -0.971 -7.627 1.00 25.22 15 GLY A C 20
ATOM 5593 O O . GLY A 1 14 ? -1.557 -0.266 -6.795 1.00 43.03 15 GLY A O 20
ATOM 5597 N N . LEU A 1 15 ? 0.338 -1.005 -7.758 1.00 50.00 16 LEU A N 20
ATOM 5598 C CA . LEU A 1 15 ? 1.212 -0.197 -6.914 1.00 35.22 16 LEU A CA 20
ATOM 5599 C C . LEU A 1 15 ? 1.322 1.227 -7.450 1.00 23.52 16 LEU A C 20
ATOM 5600 O O . LEU A 1 15 ? 1.087 1.475 -8.632 1.00 11.43 16 LEU A O 20
#

B-factor: mean 33.82, std 22.41, range [0.23, 75.13]

Secondary structure (DSSP, 8-state):
-----

Radius of gyration: 6.69 Å; Cα contacts (8 Å, |Δi|>4): 2; chains: 1; bounding box: 11×11×6 Å

Foldseek 3Di:
DVPVD

Solvent-accessible surface area: 1753 Å² total

Sequence (5 aa):
NTFGLNTFGLNTFGLNTFGLNTFGLNTFGLNTFGLNTFGLNTFGLNTFGLNTFGLNTFGLNTFGLNTFGLNTFGLNTFGLNTFGLNTFGLNTFGLNTFGL